Protein AF-A0A949VLM0-F1 (afdb_monomer)

Structure (mmCIF, N/CA/C/O backbone):
data_AF-A0A949VLM0-F1
#
_entry.id   AF-A0A949VLM0-F1
#
loop_
_atom_site.group_PDB
_atom_site.id
_atom_site.type_symbol
_atom_site.label_atom_id
_atom_site.label_alt_id
_atom_site.label_comp_id
_atom_site.label_asym_id
_atom_site.label_entity_id
_atom_site.label_seq_id
_atom_site.pdbx_PDB_ins_code
_atom_site.Cartn_x
_atom_site.Cartn_y
_atom_site.Cartn_z
_atom_site.occupancy
_atom_site.B_iso_or_equiv
_atom_site.auth_seq_id
_atom_site.auth_comp_id
_atom_site.auth_asym_id
_atom_site.auth_atom_id
_atom_site.pdbx_PDB_model_num
ATOM 1 N N . MET A 1 1 ? -14.721 -6.993 -57.156 1.00 51.88 1 MET A N 1
ATOM 2 C CA . MET A 1 1 ? -13.487 -7.800 -57.299 1.00 51.88 1 MET A CA 1
ATOM 3 C C . MET A 1 1 ? -13.065 -8.358 -55.937 1.00 51.88 1 MET A C 1
ATOM 5 O O . MET A 1 1 ? -12.568 -7.595 -55.114 1.00 51.88 1 MET A O 1
ATOM 9 N N . PRO A 1 2 ? -13.275 -9.658 -55.675 1.00 57.28 2 PRO A N 1
ATOM 10 C CA . PRO A 1 2 ? -13.012 -10.286 -54.369 1.00 57.28 2 PRO A CA 1
ATOM 11 C C . PRO A 1 2 ? -11.523 -10.297 -53.960 1.00 57.28 2 PRO A C 1
ATOM 13 O O . PRO A 1 2 ? -11.208 -10.286 -52.772 1.00 57.28 2 PRO A O 1
ATOM 16 N N . GLY A 1 3 ? -10.594 -10.223 -54.922 1.00 59.66 3 GLY A N 1
ATOM 17 C CA . GLY A 1 3 ? -9.150 -10.189 -54.647 1.00 59.66 3 GLY A CA 1
ATOM 18 C C . GLY A 1 3 ? -8.683 -8.950 -53.868 1.00 59.66 3 GLY A C 1
ATOM 19 O O . GLY A 1 3 ? -7.868 -9.073 -52.953 1.00 59.66 3 GLY A O 1
ATOM 20 N N . VAL A 1 4 ? -9.257 -7.775 -54.160 1.00 61.56 4 VAL A N 1
ATOM 21 C CA . VAL A 1 4 ? -8.864 -6.489 -53.549 1.00 61.56 4 VAL A CA 1
ATOM 22 C C . VAL A 1 4 ? -9.285 -6.410 -52.078 1.00 61.56 4 VAL A C 1
ATOM 24 O O . VAL A 1 4 ? -8.512 -5.951 -51.238 1.00 61.56 4 VAL A O 1
ATOM 27 N N . GLN A 1 5 ? -10.473 -6.919 -51.728 1.00 61.38 5 GLN A N 1
ATOM 28 C CA . GLN A 1 5 ? -10.926 -6.958 -50.332 1.00 61.38 5 GLN A CA 1
ATOM 29 C C . GLN A 1 5 ? -10.093 -7.924 -49.480 1.00 61.38 5 GLN A C 1
ATOM 31 O O . GLN A 1 5 ? -9.737 -7.580 -48.352 1.00 61.38 5 GLN A O 1
ATOM 36 N N . SER A 1 6 ? -9.709 -9.085 -50.028 1.00 68.25 6 SER A N 1
ATOM 37 C CA . SER A 1 6 ? -8.845 -10.032 -49.306 1.00 68.25 6 SER A CA 1
ATOM 38 C C . SER A 1 6 ? -7.455 -9.444 -49.033 1.00 68.25 6 SER A C 1
ATOM 40 O O . SER A 1 6 ? -6.906 -9.618 -47.945 1.00 68.25 6 SER A O 1
ATOM 42 N N . PHE A 1 7 ? -6.906 -8.686 -49.988 1.00 73.56 7 PHE A N 1
ATOM 43 C CA . PHE A 1 7 ? -5.616 -8.018 -49.846 1.00 73.56 7 PHE A CA 1
ATOM 44 C C . PHE A 1 7 ? -5.664 -6.914 -48.779 1.00 73.56 7 PHE A C 1
ATOM 46 O O . PHE A 1 7 ? -4.791 -6.842 -47.912 1.00 73.56 7 PHE A O 1
ATOM 53 N N . LEU A 1 8 ? -6.729 -6.105 -48.780 1.00 70.06 8 LEU A N 1
ATOM 54 C CA . LEU A 1 8 ? -6.950 -5.067 -47.771 1.00 70.06 8 LEU A CA 1
ATOM 55 C C . LEU A 1 8 ? -7.121 -5.651 -46.361 1.00 70.06 8 LEU A C 1
ATOM 57 O O . LEU A 1 8 ? -6.559 -5.102 -45.413 1.00 70.06 8 LEU A O 1
ATOM 61 N 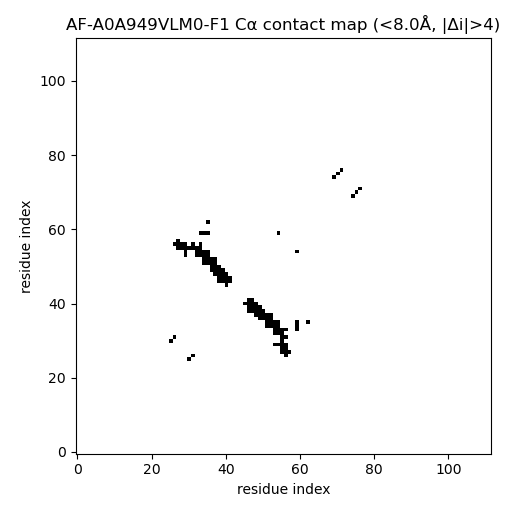N . MET A 1 9 ? -7.838 -6.770 -46.205 1.00 77.75 9 MET A N 1
ATOM 62 C CA . MET A 1 9 ? -7.950 -7.458 -44.911 1.00 77.75 9 MET A CA 1
ATOM 63 C C . MET A 1 9 ? -6.605 -8.008 -44.427 1.00 77.75 9 MET A C 1
ATOM 65 O O . MET A 1 9 ? -6.240 -7.769 -43.278 1.00 77.75 9 MET A O 1
ATOM 69 N N . LYS A 1 10 ? -5.832 -8.674 -45.295 1.00 83.06 10 LYS A N 1
ATOM 70 C CA . LYS A 1 10 ? -4.500 -9.198 -44.941 1.00 83.06 10 LYS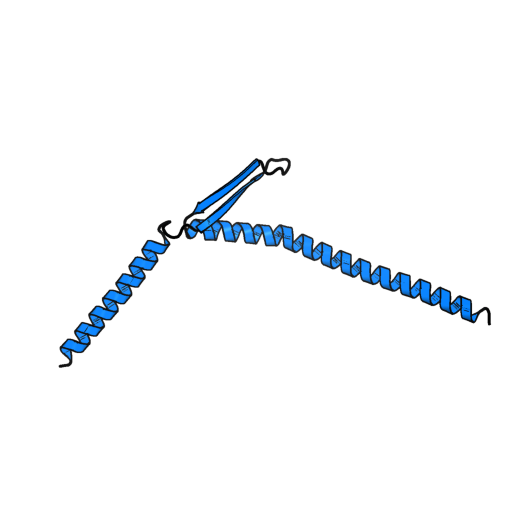 A CA 1
ATOM 71 C C . LYS A 1 10 ? -3.556 -8.086 -44.483 1.00 83.06 10 LYS A C 1
ATOM 73 O O . LYS A 1 10 ? -2.866 -8.248 -43.481 1.00 83.06 10 LYS A O 1
ATOM 78 N N . ARG A 1 11 ? -3.579 -6.929 -45.154 1.00 81.00 11 ARG A N 1
ATOM 79 C CA . ARG A 1 11 ? -2.793 -5.751 -44.759 1.00 81.00 11 ARG A CA 1
ATOM 80 C C . ARG A 1 11 ? -3.231 -5.188 -43.404 1.00 81.00 11 ARG A C 1
ATOM 82 O O . ARG A 1 11 ? -2.375 -4.858 -42.592 1.00 81.00 11 ARG A O 1
ATOM 89 N N . LYS A 1 12 ? -4.540 -5.101 -43.137 1.00 80.25 12 LYS A N 1
ATOM 90 C CA . LYS A 1 12 ? -5.065 -4.652 -41.833 1.00 80.25 12 LYS A CA 1
ATOM 91 C C . LYS A 1 12 ? -4.651 -5.587 -40.698 1.00 80.25 12 LYS A C 1
ATOM 93 O O . LYS A 1 12 ? -4.224 -5.108 -39.655 1.00 80.25 12 LYS A O 1
ATOM 98 N N . ILE A 1 13 ? -4.728 -6.898 -40.922 1.00 88.69 13 ILE A N 1
ATOM 99 C CA . ILE A 1 13 ? -4.294 -7.906 -39.948 1.00 88.69 13 ILE A CA 1
ATOM 100 C C . ILE A 1 13 ? -2.783 -7.808 -39.720 1.00 88.69 13 ILE A C 1
ATOM 102 O O . ILE A 1 13 ? -2.349 -7.800 -38.575 1.00 88.69 13 ILE A O 1
ATOM 106 N N . ALA A 1 14 ? -1.985 -7.658 -40.780 1.00 83.62 14 ALA A N 1
ATOM 107 C CA . ALA A 1 14 ? -0.541 -7.483 -40.653 1.00 83.62 14 ALA A CA 1
ATOM 108 C C . ALA A 1 14 ? -0.185 -6.228 -39.843 1.00 83.62 14 ALA A C 1
ATOM 110 O O . ALA A 1 14 ? 0.634 -6.312 -38.936 1.00 83.62 14 ALA A O 1
ATOM 111 N N . ILE A 1 15 ? -0.840 -5.090 -40.108 1.00 87.06 15 ILE A N 1
ATOM 112 C CA . ILE A 1 15 ? -0.651 -3.853 -39.334 1.00 87.06 15 ILE A CA 1
ATOM 113 C C . ILE A 1 15 ? -1.034 -4.071 -37.869 1.00 87.06 15 ILE A C 1
ATOM 115 O O . ILE A 1 15 ? -0.268 -3.688 -36.992 1.00 87.06 15 ILE A O 1
ATOM 119 N N . LEU A 1 16 ? -2.171 -4.720 -37.602 1.00 85.75 16 LEU A N 1
ATOM 120 C CA . LEU A 1 16 ? -2.625 -5.014 -36.244 1.00 85.75 16 LEU A CA 1
ATOM 121 C C . LEU A 1 16 ? -1.597 -5.863 -35.483 1.00 85.75 16 LEU A C 1
ATOM 123 O O . LEU A 1 16 ? -1.177 -5.488 -34.389 1.00 85.75 16 LEU A O 1
ATOM 127 N N . VAL A 1 17 ? -1.139 -6.962 -36.085 1.00 89.19 17 VAL A N 1
ATOM 128 C CA . VAL A 1 17 ? -0.125 -7.849 -35.497 1.00 89.19 17 VAL A CA 1
ATOM 129 C C . VAL A 1 17 ? 1.183 -7.098 -35.251 1.00 89.19 17 VAL A C 1
ATOM 131 O O . VAL A 1 17 ? 1.770 -7.231 -34.179 1.00 89.19 17 VAL A O 1
ATOM 134 N N . LEU A 1 18 ? 1.613 -6.259 -36.195 1.00 86.06 18 LEU A N 1
ATOM 135 C CA . LEU A 1 18 ? 2.843 -5.480 -36.064 1.00 86.06 18 LEU A CA 1
ATOM 136 C C . LEU A 1 18 ? 2.722 -4.419 -34.961 1.00 86.06 18 LEU A C 1
ATOM 138 O O . LEU A 1 18 ? 3.635 -4.277 -34.156 1.00 86.06 18 LEU A O 1
ATOM 142 N N . SER A 1 19 ? 1.576 -3.740 -34.852 1.00 76.19 19 SER A N 1
ATOM 143 C CA . SER A 1 19 ? 1.310 -2.792 -33.762 1.00 76.19 19 SER A CA 1
ATOM 144 C C . SER A 1 19 ? 1.267 -3.467 -32.388 1.00 76.19 19 SER A C 1
ATOM 146 O O . SER A 1 19 ? 1.860 -2.948 -31.447 1.00 76.19 19 SER A O 1
ATOM 148 N N . LEU A 1 20 ? 0.659 -4.653 -32.273 1.00 81.00 20 LEU A N 1
ATOM 149 C CA . LEU A 1 20 ? 0.674 -5.450 -31.041 1.00 81.00 20 LEU A CA 1
ATOM 150 C C . LEU A 1 20 ? 2.094 -5.888 -30.669 1.00 81.00 20 LEU A C 1
ATOM 152 O O . LEU A 1 20 ? 2.494 -5.752 -29.515 1.00 81.00 20 LEU A O 1
ATOM 156 N N . GLY A 1 21 ? 2.873 -6.360 -31.646 1.00 82.06 21 GLY A N 1
ATOM 157 C CA . GLY A 1 21 ? 4.271 -6.733 -31.441 1.00 82.06 21 GLY A CA 1
ATOM 158 C C . GLY A 1 21 ? 5.125 -5.556 -30.969 1.00 82.06 21 GLY A C 1
ATOM 159 O O . GLY A 1 21 ? 5.863 -5.687 -29.997 1.00 82.06 21 GLY A O 1
ATOM 160 N N . VAL A 1 22 ? 4.974 -4.386 -31.597 1.00 77.94 22 VAL A N 1
ATOM 161 C CA . VAL A 1 22 ? 5.686 -3.163 -31.201 1.00 77.94 22 VAL A CA 1
ATOM 162 C C . VAL A 1 22 ? 5.303 -2.738 -29.783 1.00 77.94 22 VAL A C 1
ATOM 164 O O . VAL A 1 22 ? 6.196 -2.479 -28.988 1.00 77.94 22 VAL A O 1
ATOM 167 N N . VAL A 1 23 ? 4.017 -2.734 -29.418 1.00 71.00 23 VAL A N 1
ATOM 168 C CA . VAL A 1 23 ? 3.577 -2.394 -28.049 1.00 71.00 23 VAL A CA 1
ATOM 169 C C . VAL A 1 23 ? 4.154 -3.360 -27.012 1.00 71.00 23 V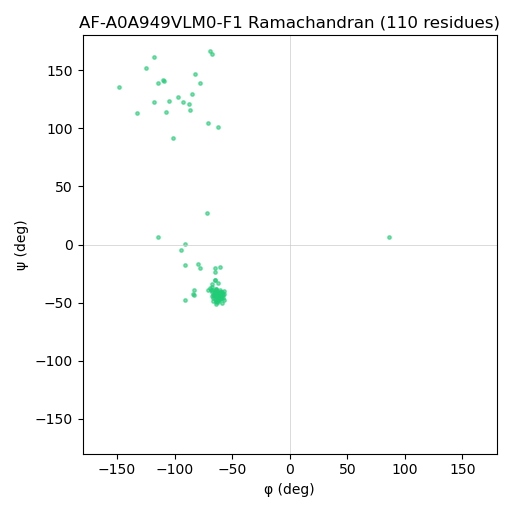AL A C 1
ATOM 171 O O . VAL A 1 23 ? 4.616 -2.922 -25.960 1.00 71.00 23 VAL A O 1
ATOM 174 N N . LEU A 1 24 ? 4.192 -4.661 -27.309 1.00 71.94 24 LEU A N 1
ATOM 175 C CA . LEU A 1 24 ? 4.795 -5.657 -26.420 1.00 71.94 24 LEU A CA 1
ATOM 176 C C . LEU A 1 24 ? 6.302 -5.434 -26.244 1.00 71.94 24 LEU A C 1
ATOM 178 O O . LEU A 1 24 ? 6.790 -5.499 -25.118 1.00 71.94 24 LEU A O 1
ATOM 182 N N . VAL A 1 25 ? 7.033 -5.118 -27.314 1.00 72.19 25 VAL A N 1
ATOM 183 C CA . VAL A 1 25 ? 8.467 -4.790 -27.230 1.00 72.19 25 VAL A CA 1
ATOM 184 C C . VAL A 1 25 ? 8.686 -3.479 -26.466 1.00 72.19 25 VAL A C 1
ATOM 186 O O . VAL A 1 25 ? 9.506 -3.435 -25.552 1.00 72.19 25 VAL A O 1
ATOM 189 N N . LEU A 1 26 ? 7.912 -2.434 -26.771 1.00 61.97 26 LEU A N 1
ATOM 190 C CA . LEU A 1 26 ? 7.984 -1.137 -26.092 1.00 61.97 26 LEU A CA 1
ATOM 191 C C . LEU A 1 26 ? 7.637 -1.237 -24.598 1.00 61.97 26 LEU A C 1
ATOM 193 O O . LEU A 1 26 ? 8.245 -0.533 -23.803 1.00 61.97 26 LEU A O 1
ATOM 197 N N . SER A 1 27 ? 6.731 -2.138 -24.197 1.00 59.03 27 SER A N 1
ATOM 198 C CA . SER A 1 27 ? 6.385 -2.384 -22.783 1.00 59.03 27 SER A CA 1
ATOM 199 C C . SER A 1 27 ? 7.540 -2.947 -21.948 1.00 59.03 27 SER A C 1
ATOM 201 O O . SER A 1 27 ? 7.513 -2.872 -20.721 1.00 59.03 27 SER A O 1
ATOM 203 N N . ARG A 1 28 ? 8.547 -3.530 -22.610 1.00 58.97 28 ARG A N 1
ATOM 204 C CA . ARG A 1 28 ? 9.777 -4.021 -21.976 1.00 58.97 28 ARG A CA 1
ATOM 205 C C . ARG A 1 28 ? 10.867 -2.961 -21.939 1.00 58.97 28 ARG A C 1
ATOM 207 O O . ARG A 1 28 ? 11.819 -3.115 -21.183 1.00 58.97 28 ARG A O 1
ATOM 214 N N . LEU A 1 29 ? 10.750 -1.918 -22.757 1.00 56.69 29 LEU A N 1
ATOM 215 C CA . LEU A 1 29 ? 11.675 -0.802 -22.726 1.00 56.69 29 LEU A CA 1
ATOM 216 C C . LEU A 1 29 ? 11.269 0.161 -21.598 1.00 56.69 29 LEU A C 1
ATOM 218 O O . LEU A 1 29 ? 10.077 0.355 -21.355 1.00 56.69 29 LEU A O 1
ATOM 222 N N . PRO A 1 30 ? 12.230 0.826 -20.940 1.00 52.97 30 PRO A N 1
ATOM 223 C CA . PRO A 1 30 ? 11.982 1.797 -19.867 1.00 52.97 30 PRO A CA 1
ATOM 224 C C . PRO A 1 30 ? 11.380 3.127 -20.381 1.00 52.97 30 PRO A C 1
ATOM 226 O O . PRO A 1 30 ? 11.596 4.187 -19.806 1.00 52.97 30 PRO A O 1
ATOM 229 N N . VAL A 1 31 ? 10.650 3.101 -21.504 1.00 50.69 31 VAL A N 1
ATOM 230 C CA . VAL A 1 31 ? 10.133 4.290 -22.209 1.00 50.69 31 VAL A CA 1
ATOM 231 C C . VAL A 1 31 ? 8.868 4.844 -21.541 1.00 50.69 31 VAL A C 1
ATOM 233 O O . VAL A 1 31 ? 8.524 6.004 -21.747 1.00 50.69 31 VAL A O 1
ATOM 236 N N . PHE A 1 32 ? 8.213 4.059 -20.684 1.00 48.78 32 PHE A N 1
ATOM 237 C CA . PHE A 1 32 ? 7.254 4.571 -19.708 1.00 48.78 32 PHE A CA 1
ATOM 238 C C . PHE A 1 32 ? 7.956 4.636 -18.355 1.00 48.78 32 PHE A C 1
ATOM 240 O O . PHE A 1 32 ? 7.971 3.617 -17.664 1.00 48.78 32 PHE A O 1
ATOM 247 N N . PRO A 1 33 ? 8.580 5.771 -17.990 1.00 51.59 33 PRO A N 1
ATOM 248 C CA . PRO A 1 33 ? 9.238 5.897 -16.703 1.00 51.59 33 PRO A CA 1
ATOM 249 C C . PRO A 1 33 ? 8.189 5.742 -15.601 1.00 51.59 33 PRO A C 1
ATOM 251 O O . PRO A 1 33 ? 7.401 6.651 -15.333 1.00 51.59 33 PRO A O 1
ATOM 254 N N . LEU A 1 34 ? 8.142 4.558 -15.001 1.00 61.62 34 LEU A N 1
ATOM 255 C CA . LEU A 1 34 ? 7.363 4.311 -13.803 1.00 61.62 34 LEU A CA 1
ATOM 256 C C . LEU A 1 34 ? 8.230 4.724 -12.626 1.00 61.62 34 LEU A C 1
ATOM 258 O O . LEU A 1 34 ? 9.401 4.361 -12.556 1.00 61.62 34 LEU A O 1
ATOM 262 N N . VAL A 1 35 ? 7.667 5.537 -11.741 1.00 67.19 35 VAL A N 1
ATOM 263 C CA . VAL A 1 35 ? 8.407 6.084 -10.607 1.00 67.19 35 VAL A CA 1
ATOM 264 C C . VAL A 1 35 ? 8.210 5.158 -9.416 1.00 67.19 35 VAL A C 1
ATOM 266 O O . VAL A 1 35 ? 7.072 4.908 -9.010 1.00 67.19 35 VAL A O 1
ATOM 269 N N . VAL A 1 36 ? 9.308 4.658 -8.860 1.00 72.81 36 VAL A N 1
ATOM 270 C CA . VAL A 1 36 ? 9.313 3.904 -7.604 1.00 72.81 36 VAL A CA 1
ATOM 271 C C . VAL A 1 36 ? 10.072 4.697 -6.555 1.00 72.81 36 VAL A C 1
ATOM 273 O O . VAL A 1 36 ? 11.093 5.320 -6.834 1.00 72.81 36 VAL A O 1
ATOM 276 N N . GLU A 1 37 ? 9.534 4.691 -5.343 1.00 75.69 37 GLU A N 1
ATOM 277 C CA . GLU A 1 37 ? 10.193 5.251 -4.174 1.00 75.69 37 GLU A CA 1
ATOM 278 C C . GLU A 1 37 ? 11.080 4.183 -3.531 1.00 75.69 37 GLU A C 1
ATOM 280 O O . GLU A 1 37 ? 10.584 3.133 -3.109 1.00 75.69 37 GLU A O 1
ATOM 285 N N . VAL A 1 38 ? 12.378 4.456 -3.433 1.00 73.88 38 VAL A N 1
ATOM 286 C CA . VAL A 1 38 ? 13.341 3.612 -2.723 1.00 73.88 38 VAL A CA 1
ATOM 287 C C . VAL A 1 38 ? 13.677 4.296 -1.403 1.00 73.88 38 VAL A C 1
ATOM 289 O O . VAL A 1 38 ? 14.075 5.461 -1.378 1.00 73.88 38 VAL A O 1
ATOM 292 N N . ARG A 1 39 ? 13.469 3.582 -0.291 1.00 74.38 39 ARG A N 1
ATOM 293 C CA . ARG A 1 39 ? 13.829 4.041 1.056 1.00 74.38 39 ARG A CA 1
ATOM 294 C C . ARG A 1 39 ? 14.855 3.103 1.665 1.00 74.38 39 ARG A C 1
ATOM 296 O O . ARG A 1 39 ? 14.576 1.916 1.831 1.00 74.38 39 ARG A O 1
ATOM 303 N N . GLU A 1 40 ? 15.997 3.650 2.048 1.00 72.06 40 GLU A N 1
ATOM 304 C CA . GLU A 1 40 ? 16.980 2.957 2.872 1.00 72.06 40 GLU A CA 1
ATOM 305 C C . GLU A 1 40 ? 16.787 3.353 4.336 1.00 72.06 40 GLU A C 1
ATOM 307 O O . GLU A 1 40 ? 16.762 4.538 4.683 1.00 72.06 40 GLU A O 1
ATOM 312 N N . PHE A 1 41 ? 16.651 2.348 5.198 1.00 72.19 41 PHE A N 1
ATOM 313 C CA . PHE A 1 41 ? 16.506 2.526 6.639 1.00 72.19 41 PHE A CA 1
ATOM 314 C C . PHE A 1 41 ? 17.776 2.066 7.358 1.00 72.19 41 PHE A C 1
ATOM 316 O O . PHE A 1 41 ? 18.359 1.040 7.001 1.00 72.19 41 PHE A O 1
ATOM 323 N N . SER A 1 42 ? 18.193 2.800 8.391 1.00 74.56 42 SER A N 1
ATOM 324 C CA . SER A 1 42 ? 19.241 2.356 9.311 1.00 74.56 42 SER A CA 1
ATOM 325 C C . SER A 1 42 ? 18.754 1.164 10.142 1.00 74.56 42 SER A C 1
ATOM 327 O O . SER A 1 42 ? 17.551 0.914 10.258 1.00 74.56 42 SER A O 1
ATOM 329 N N . GLN A 1 43 ? 19.680 0.442 10.782 1.00 69.50 43 GLN A N 1
ATOM 330 C CA . GLN A 1 43 ? 19.325 -0.622 11.735 1.00 69.50 43 GLN A CA 1
ATOM 331 C C . GLN A 1 43 ? 18.501 -0.102 12.929 1.00 69.50 43 GLN A C 1
ATOM 333 O O . GLN A 1 43 ? 17.806 -0.877 13.580 1.00 69.50 43 GLN A O 1
ATOM 338 N N . GLU A 1 44 ? 18.543 1.206 13.183 1.00 75.88 44 GLU A N 1
ATOM 339 C CA . GLU A 1 44 ? 17.796 1.900 14.235 1.00 75.88 44 GLU A CA 1
ATOM 340 C C . GLU A 1 44 ? 16.430 2.418 13.737 1.00 75.88 44 GLU A C 1
ATOM 342 O O . GLU A 1 44 ? 15.654 2.977 14.509 1.00 75.88 44 GLU A O 1
ATOM 347 N N . GLY A 1 45 ? 16.092 2.185 12.461 1.00 65.56 45 GLY A N 1
ATOM 348 C CA . GLY A 1 45 ? 14.806 2.547 11.857 1.00 65.56 45 GLY A CA 1
ATOM 349 C C . GLY A 1 45 ? 14.733 3.977 11.318 1.00 65.56 45 GLY A C 1
ATOM 350 O O . GLY A 1 45 ? 13.667 4.412 10.880 1.00 65.56 45 GLY A O 1
ATOM 351 N N . GLU A 1 46 ? 15.846 4.710 11.319 1.00 66.50 46 GLU A N 1
ATOM 352 C CA . GLU A 1 46 ? 15.907 6.056 10.753 1.00 66.50 46 GLU A 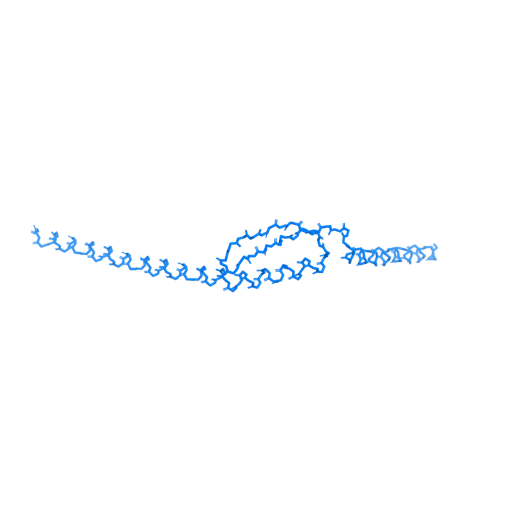CA 1
ATOM 353 C C . GLU A 1 46 ? 15.987 6.004 9.222 1.00 66.50 46 GLU A C 1
ATOM 355 O O . GLU A 1 46 ? 16.690 5.174 8.647 1.00 66.50 46 GLU A O 1
ATOM 360 N N . SER A 1 47 ? 15.259 6.897 8.547 1.00 67.75 47 SER A N 1
ATOM 361 C CA . SER A 1 47 ? 15.314 7.058 7.089 1.00 67.75 47 SER A CA 1
ATOM 362 C C . SER A 1 47 ? 16.647 7.694 6.696 1.00 67.75 47 SER A C 1
ATOM 364 O O . SER A 1 47 ? 16.817 8.903 6.856 1.00 67.75 47 SER A O 1
ATOM 366 N N . LEU A 1 48 ? 17.571 6.899 6.158 1.00 69.62 48 LEU A N 1
ATOM 367 C CA . LEU A 1 48 ? 18.893 7.365 5.732 1.00 69.62 48 LEU A CA 1
ATOM 368 C C . LEU A 1 48 ? 18.854 7.986 4.335 1.00 69.62 48 LEU A C 1
ATOM 370 O O . LEU A 1 48 ? 19.509 8.998 4.084 1.00 69.62 48 LEU A O 1
ATOM 374 N N . HIS A 1 49 ? 18.078 7.391 3.429 1.00 71.75 49 HIS A N 1
ATOM 375 C CA . HIS A 1 49 ? 18.011 7.823 2.040 1.00 71.75 49 HIS A CA 1
ATOM 376 C C . HIS A 1 49 ? 16.622 7.575 1.452 1.00 71.75 49 HIS A C 1
ATOM 378 O O . HIS A 1 49 ? 16.041 6.509 1.652 1.00 71.75 49 HIS A O 1
ATOM 384 N N . GLN A 1 50 ? 16.092 8.564 0.731 1.00 77.44 50 GLN A N 1
ATOM 385 C CA . GLN A 1 50 ? 14.823 8.472 0.013 1.00 77.44 50 GLN A CA 1
ATOM 386 C C . GLN A 1 50 ? 15.029 9.010 -1.402 1.00 77.44 50 GLN A C 1
ATOM 388 O O . GLN A 1 50 ? 15.265 10.208 -1.586 1.00 77.44 50 GLN A O 1
ATOM 393 N N . THR A 1 51 ? 14.933 8.132 -2.396 1.00 78.62 51 THR A N 1
ATOM 394 C CA . THR A 1 51 ? 15.084 8.476 -3.814 1.00 78.62 51 THR A CA 1
ATOM 395 C C . THR A 1 51 ? 13.876 8.043 -4.623 1.00 78.62 51 THR A C 1
ATOM 397 O O . THR A 1 51 ? 13.168 7.094 -4.289 1.00 78.62 51 THR A O 1
ATOM 400 N N . TRP A 1 52 ? 13.632 8.782 -5.704 1.00 79.81 52 TRP A N 1
ATOM 401 C CA . TRP A 1 52 ? 12.632 8.448 -6.707 1.00 79.81 52 TRP A CA 1
ATOM 402 C C . TRP A 1 52 ? 13.365 7.981 -7.954 1.00 79.81 52 TRP A C 1
ATOM 404 O O . TRP A 1 52 ? 14.085 8.762 -8.579 1.00 79.81 52 TRP A O 1
ATOM 414 N N . GLU A 1 53 ? 13.196 6.712 -8.299 1.00 77.38 53 GLU A N 1
ATOM 415 C CA . GLU A 1 53 ? 13.887 6.088 -9.421 1.00 77.38 53 GLU A CA 1
ATOM 416 C C . GLU A 1 53 ? 12.907 5.782 -10.550 1.00 77.38 53 GLU A C 1
ATOM 418 O O . GLU A 1 53 ? 11.760 5.385 -10.323 1.00 77.38 53 GLU A O 1
ATOM 423 N N . PHE A 1 54 ? 13.365 5.987 -11.784 1.00 78.00 54 PHE A N 1
ATOM 424 C CA . PHE A 1 54 ? 12.633 5.581 -12.975 1.00 78.00 54 PHE A CA 1
ATOM 425 C C . PHE A 1 54 ? 12.984 4.139 -13.300 1.00 78.00 54 PHE A C 1
ATOM 427 O O . PHE A 1 54 ? 14.128 3.839 -13.638 1.00 78.00 54 PHE A O 1
ATOM 434 N N . VAL A 1 55 ? 11.992 3.262 -13.220 1.00 69.88 55 VAL A N 1
ATOM 435 C CA . VAL A 1 55 ? 12.178 1.824 -13.402 1.00 69.88 55 VAL A CA 1
ATOM 436 C C . VAL A 1 55 ? 11.381 1.309 -14.592 1.00 69.88 55 VAL A C 1
ATOM 438 O O . VAL A 1 55 ? 10.430 1.938 -15.074 1.00 69.88 55 VAL A O 1
ATOM 441 N N . SER A 1 56 ? 11.774 0.136 -15.077 1.00 74.75 56 SER A N 1
ATOM 442 C CA . SER A 1 56 ? 11.022 -0.585 -16.097 1.00 74.75 56 SER A CA 1
ATOM 443 C C . SER A 1 56 ? 9.694 -1.128 -15.549 1.00 74.75 56 SER A C 1
ATOM 445 O O . SER A 1 56 ? 9.466 -1.230 -14.343 1.00 74.75 56 SER A O 1
ATOM 447 N N . LEU A 1 57 ? 8.807 -1.549 -16.457 1.00 68.56 57 LEU A N 1
ATOM 448 C CA . LEU A 1 57 ? 7.519 -2.146 -16.095 1.00 68.56 57 LEU A CA 1
ATOM 449 C C . LEU A 1 57 ? 7.671 -3.387 -15.200 1.00 68.56 57 LEU A C 1
ATOM 451 O O . LEU A 1 57 ? 6.891 -3.570 -14.270 1.00 68.56 57 LEU A O 1
ATOM 455 N N . GLY A 1 58 ? 8.665 -4.238 -15.475 1.00 73.62 58 GLY A N 1
ATOM 456 C CA . GLY A 1 58 ? 8.915 -5.450 -14.690 1.00 73.62 58 GLY A CA 1
ATOM 457 C C . GLY A 1 58 ? 9.305 -5.130 -13.248 1.00 73.62 58 GLY A C 1
ATOM 458 O O . GLY A 1 58 ? 8.657 -5.606 -12.318 1.00 73.62 58 GLY A O 1
ATOM 459 N N . GLU A 1 59 ? 10.295 -4.255 -13.080 1.00 69.94 59 GLU A N 1
ATOM 460 C CA . GLU A 1 59 ? 10.797 -3.803 -11.774 1.00 69.94 59 GLU A CA 1
ATOM 461 C C . GLU A 1 59 ? 9.707 -3.099 -10.955 1.00 69.94 59 GLU A C 1
ATOM 463 O O . GLU A 1 59 ? 9.571 -3.345 -9.757 1.00 69.94 59 GLU A O 1
ATOM 468 N N . PHE A 1 60 ? 8.853 -2.298 -11.602 1.00 75.38 60 PHE A N 1
ATOM 469 C CA . PHE A 1 60 ? 7.705 -1.680 -10.939 1.00 75.38 60 PHE A CA 1
ATOM 470 C C . PHE A 1 60 ? 6.741 -2.719 -10.348 1.00 75.38 60 PHE A C 1
ATOM 472 O O . PHE A 1 60 ? 6.306 -2.585 -9.203 1.00 75.38 60 PHE A O 1
ATOM 479 N N . TYR A 1 61 ? 6.398 -3.771 -11.101 1.00 73.75 61 TYR A N 1
ATOM 480 C CA . TYR A 1 61 ? 5.494 -4.815 -10.606 1.00 73.75 61 TYR A CA 1
ATOM 481 C C . TYR A 1 61 ? 6.110 -5.637 -9.472 1.00 73.75 61 TYR A C 1
ATOM 483 O O . TYR A 1 61 ? 5.386 -6.054 -8.561 1.00 73.75 61 TYR A O 1
ATOM 491 N N . GLU A 1 62 ? 7.421 -5.863 -9.503 1.00 78.12 62 GLU A N 1
ATOM 492 C CA . GLU A 1 62 ? 8.141 -6.529 -8.417 1.00 78.12 62 GLU A CA 1
ATOM 493 C C . GLU A 1 62 ? 8.139 -5.676 -7.145 1.00 78.12 62 GLU A C 1
ATOM 495 O O . GLU A 1 62 ? 7.719 -6.163 -6.088 1.00 78.12 62 GLU A O 1
ATOM 500 N N . ALA A 1 63 ? 8.474 -4.387 -7.259 1.00 72.69 63 ALA A N 1
ATOM 501 C CA . ALA A 1 63 ? 8.422 -3.434 -6.152 1.00 72.69 63 ALA A CA 1
ATOM 502 C C . ALA A 1 63 ? 7.003 -3.309 -5.570 1.00 72.69 63 ALA A C 1
ATOM 504 O O . ALA A 1 63 ? 6.809 -3.392 -4.356 1.00 72.69 63 ALA A O 1
ATOM 505 N N . ALA A 1 64 ? 5.981 -3.204 -6.425 1.00 72.19 64 ALA A N 1
ATOM 506 C CA . ALA A 1 64 ? 4.585 -3.133 -6.001 1.00 72.19 64 ALA A CA 1
ATOM 507 C C . ALA A 1 64 ? 4.120 -4.418 -5.293 1.00 72.19 64 ALA A C 1
ATOM 509 O O . ALA A 1 64 ? 3.384 -4.360 -4.303 1.00 72.19 64 ALA A O 1
ATOM 510 N N . ARG A 1 65 ? 4.555 -5.595 -5.767 1.00 76.44 65 ARG A N 1
ATOM 511 C CA . ARG A 1 65 ? 4.254 -6.880 -5.117 1.00 76.44 65 ARG A CA 1
ATOM 512 C C . ARG A 1 65 ? 4.922 -6.972 -3.745 1.00 76.44 65 ARG A C 1
ATOM 514 O O . ARG A 1 65 ? 4.271 -7.418 -2.798 1.00 76.44 65 ARG A O 1
ATOM 521 N N . PHE A 1 66 ? 6.173 -6.532 -3.630 1.00 74.81 66 PHE A N 1
ATOM 522 C CA . PHE A 1 66 ? 6.895 -6.493 -2.361 1.00 74.81 66 PHE A CA 1
ATOM 523 C C . PHE A 1 66 ? 6.231 -5.534 -1.362 1.00 74.81 66 PHE A C 1
ATOM 525 O O . PHE A 1 66 ? 5.901 -5.941 -0.247 1.00 74.81 66 PHE A O 1
ATOM 532 N N . ALA A 1 67 ? 5.914 -4.307 -1.789 1.00 70.06 67 ALA A N 1
ATOM 533 C CA . ALA A 1 67 ? 5.217 -3.314 -0.971 1.00 70.06 67 ALA A CA 1
ATOM 534 C C . ALA A 1 67 ? 3.844 -3.812 -0.491 1.00 70.06 67 ALA A C 1
ATOM 536 O O . ALA A 1 67 ? 3.493 -3.653 0.679 1.00 70.06 67 ALA A O 1
ATOM 537 N N . ARG A 1 68 ? 3.079 -4.482 -1.363 1.00 68.50 68 ARG A N 1
ATOM 538 C CA . ARG A 1 68 ? 1.795 -5.097 -0.995 1.00 68.50 68 ARG A CA 1
ATOM 539 C C . ARG A 1 68 ? 1.956 -6.168 0.083 1.00 68.50 68 ARG A C 1
ATOM 541 O O . ARG A 1 68 ? 1.154 -6.200 1.014 1.00 68.50 68 ARG A O 1
ATOM 548 N N . ASN A 1 69 ? 2.950 -7.045 -0.041 1.00 72.19 69 ASN A N 1
ATOM 549 C CA . ASN A 1 69 ? 3.191 -8.091 0.955 1.00 72.19 69 ASN A CA 1
ATOM 550 C C . ASN A 1 69 ? 3.601 -7.483 2.304 1.00 72.19 69 ASN A C 1
ATOM 552 O O . ASN A 1 69 ? 3.027 -7.849 3.327 1.00 72.19 69 ASN A O 1
ATOM 556 N N . GLY A 1 70 ? 4.490 -6.483 2.295 1.00 66.25 70 GLY A N 1
ATOM 557 C CA . GLY A 1 70 ? 4.862 -5.743 3.503 1.00 66.25 70 GLY A CA 1
ATOM 558 C C . GLY A 1 70 ? 3.672 -5.033 4.160 1.00 66.25 70 GLY A C 1
ATOM 559 O O . GLY A 1 70 ? 3.516 -5.082 5.381 1.00 66.25 70 GLY A O 1
ATOM 560 N N . TRP A 1 71 ? 2.777 -4.435 3.367 1.00 64.38 71 TRP A N 1
ATOM 561 C CA . TRP A 1 71 ? 1.548 -3.803 3.863 1.00 64.38 71 TRP A CA 1
ATOM 562 C C . TRP A 1 71 ? 0.576 -4.815 4.489 1.00 64.38 71 TRP A C 1
ATOM 564 O O . TRP A 1 71 ? 0.041 -4.576 5.574 1.00 64.38 71 TRP A O 1
ATOM 574 N N . LEU A 1 72 ? 0.381 -5.971 3.848 1.00 64.25 72 LEU A N 1
ATOM 575 C CA . LEU A 1 72 ? -0.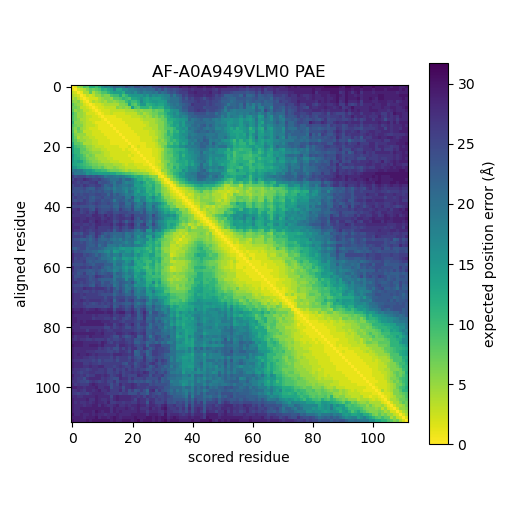468 -7.044 4.374 1.00 64.25 72 LEU A CA 1
ATOM 576 C C . LEU A 1 72 ? 0.079 -7.655 5.669 1.00 64.25 72 LEU A C 1
ATOM 578 O O . LEU A 1 72 ? -0.703 -8.105 6.498 1.00 64.25 72 LEU A O 1
ATOM 582 N N . GLU A 1 73 ? 1.390 -7.677 5.870 1.00 65.25 73 GLU A N 1
ATO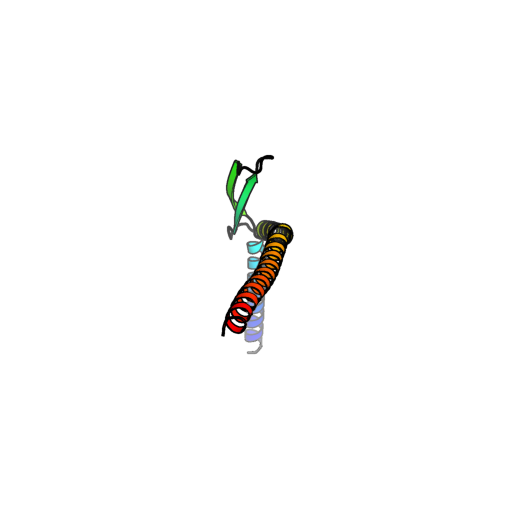M 583 C CA . GLU A 1 73 ? 1.976 -8.258 7.079 1.00 65.25 73 GLU A CA 1
ATOM 584 C C . GLU A 1 73 ? 1.982 -7.272 8.255 1.00 65.25 73 GLU A C 1
ATOM 586 O O . GLU A 1 73 ? 1.612 -7.614 9.382 1.00 65.25 73 GLU A O 1
ATOM 591 N N . THR A 1 74 ? 2.350 -6.019 7.991 1.00 63.97 74 THR A N 1
ATOM 592 C CA . THR A 1 74 ? 2.549 -5.004 9.036 1.00 63.97 74 THR A CA 1
ATOM 593 C C . THR A 1 74 ? 1.284 -4.201 9.322 1.00 63.97 74 THR A C 1
ATOM 595 O O . THR A 1 74 ? 0.875 -4.032 10.472 1.00 63.97 74 THR A O 1
ATOM 598 N N . THR A 1 75 ? 0.626 -3.712 8.274 1.00 61.72 75 THR A N 1
ATOM 599 C CA . THR A 1 75 ? -0.448 -2.726 8.399 1.00 61.72 75 THR A CA 1
ATOM 600 C C . THR A 1 75 ? -1.775 -3.407 8.702 1.00 61.72 75 THR A C 1
ATOM 602 O O . THR A 1 75 ? -2.484 -2.978 9.610 1.00 61.72 75 THR A O 1
ATOM 605 N N . TRP A 1 76 ? -2.083 -4.525 8.038 1.00 61.06 76 TRP A N 1
ATOM 606 C CA . TRP A 1 76 ? -3.291 -5.311 8.326 1.00 61.06 76 TRP A CA 1
ATOM 607 C C . TRP A 1 76 ? -3.350 -5.788 9.783 1.00 61.06 76 TRP A C 1
ATOM 609 O O . TRP A 1 76 ? -4.384 -5.657 10.440 1.00 61.06 76 TRP A O 1
ATOM 619 N N . ARG A 1 77 ? -2.227 -6.285 10.321 1.00 63.34 77 ARG A N 1
ATOM 620 C CA . ARG A 1 77 ? -2.148 -6.753 11.712 1.00 63.34 77 ARG A CA 1
ATOM 621 C C . ARG A 1 77 ? -2.379 -5.611 12.699 1.00 63.34 77 ARG A C 1
ATOM 623 O O . ARG A 1 77 ? -3.139 -5.775 13.651 1.00 63.34 77 ARG A O 1
ATOM 630 N N . ASN A 1 78 ? -1.793 -4.444 12.439 1.00 63.22 78 ASN A N 1
ATOM 631 C CA . ASN A 1 78 ? -2.001 -3.254 13.262 1.00 63.22 78 ASN A CA 1
ATOM 632 C C . ASN A 1 78 ? -3.456 -2.767 13.207 1.00 63.22 78 ASN A C 1
ATOM 634 O O . ASN A 1 78 ? -4.035 -2.487 14.255 1.00 63.22 78 ASN A O 1
ATOM 638 N N . TYR A 1 79 ? -4.085 -2.741 12.029 1.00 67.19 79 TYR A N 1
ATOM 639 C CA . TYR A 1 79 ? -5.501 -2.375 11.902 1.00 67.19 79 TYR A CA 1
ATOM 640 C C . TYR A 1 79 ? -6.430 -3.350 12.632 1.00 67.19 79 TYR A C 1
ATOM 642 O O . TYR A 1 79 ? -7.358 -2.905 13.306 1.00 67.19 79 TYR A O 1
ATOM 650 N N . LEU A 1 80 ? -6.168 -4.659 12.561 1.00 71.56 80 LEU A N 1
ATOM 651 C CA . LEU A 1 80 ? -6.930 -5.661 13.312 1.00 71.56 80 LEU A CA 1
ATOM 652 C C . LEU A 1 80 ? -6.796 -5.473 14.827 1.00 71.56 80 LEU A C 1
ATOM 654 O O . LEU A 1 80 ? -7.795 -5.556 15.542 1.00 71.56 80 LEU A O 1
ATOM 658 N N . ILE A 1 81 ? -5.587 -5.184 15.315 1.00 70.81 81 ILE A N 1
ATOM 659 C CA . ILE A 1 81 ? -5.347 -4.914 16.738 1.00 70.81 81 ILE A CA 1
ATOM 660 C C . ILE A 1 81 ? -6.098 -3.652 17.170 1.00 70.81 81 ILE A C 1
ATOM 662 O O . ILE A 1 81 ? -6.827 -3.689 18.158 1.00 70.81 81 ILE A O 1
ATOM 666 N N . VAL A 1 82 ? -5.986 -2.555 16.415 1.00 70.06 82 VAL A N 1
ATOM 667 C CA . VAL A 1 82 ? -6.695 -1.298 16.713 1.00 70.06 82 VAL A CA 1
ATOM 668 C C . VAL A 1 82 ? -8.210 -1.504 16.700 1.00 70.06 82 VAL A C 1
ATOM 670 O O . VAL A 1 82 ? -8.905 -1.033 17.600 1.00 70.06 82 VAL A O 1
ATOM 673 N N . PHE A 1 83 ? -8.730 -2.254 15.728 1.00 66.31 83 PHE A N 1
ATOM 674 C CA . PHE A 1 83 ? -10.148 -2.59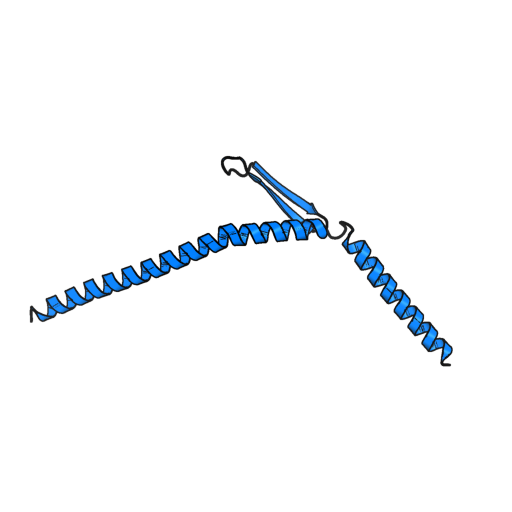4 15.649 1.00 66.31 83 PHE A CA 1
ATOM 675 C C . PHE A 1 83 ? -10.614 -3.393 16.874 1.00 66.31 83 PHE A C 1
ATOM 677 O O . PHE A 1 83 ? -11.628 -3.037 17.482 1.00 66.31 83 PHE A O 1
ATOM 684 N N . ALA A 1 84 ? -9.865 -4.431 17.261 1.00 74.50 84 ALA A N 1
ATOM 685 C CA . ALA A 1 84 ? -10.180 -5.271 18.412 1.00 74.50 84 ALA A CA 1
ATOM 686 C C . ALA A 1 84 ? -10.124 -4.485 19.732 1.00 74.50 84 ALA A C 1
ATOM 688 O O . ALA A 1 84 ? -11.047 -4.580 20.543 1.00 74.50 84 ALA A O 1
ATOM 689 N N . VAL A 1 85 ? -9.088 -3.663 19.923 1.00 77.81 85 VAL A N 1
ATOM 690 C CA . VAL A 1 85 ? -8.923 -2.813 21.112 1.00 77.81 85 VAL A CA 1
ATOM 691 C C . VAL A 1 85 ? -10.047 -1.782 21.207 1.00 77.81 85 VAL A C 1
ATOM 693 O O . VAL A 1 85 ? -10.639 -1.636 22.276 1.00 77.81 85 VAL A O 1
ATOM 696 N N . ASN A 1 86 ? -10.412 -1.125 20.101 1.00 78.12 86 ASN A N 1
ATOM 697 C CA . ASN A 1 86 ? -11.524 -0.172 20.088 1.00 78.12 86 ASN A CA 1
ATOM 698 C C . ASN A 1 86 ? -12.862 -0.836 20.433 1.00 78.12 86 ASN A C 1
ATOM 700 O O . ASN A 1 86 ? -13.625 -0.293 21.232 1.00 78.12 86 ASN A O 1
ATOM 704 N N . HIS A 1 87 ? -13.148 -2.017 19.879 1.00 77.31 87 HIS A N 1
ATOM 705 C CA . HIS A 1 87 ? -14.397 -2.727 20.174 1.00 77.31 87 HIS A CA 1
ATOM 706 C C . HIS A 1 87 ? -14.455 -3.207 21.625 1.00 77.31 87 HIS A C 1
ATOM 708 O O . HIS A 1 87 ? -15.466 -3.001 22.298 1.00 77.31 87 HIS A O 1
ATOM 714 N N . ALA A 1 88 ? -13.366 -3.784 22.141 1.00 81.50 88 ALA A N 1
ATOM 715 C CA . ALA A 1 88 ? -13.279 -4.177 23.544 1.00 81.50 88 ALA A CA 1
ATOM 716 C C . ALA A 1 88 ? -13.438 -2.963 24.476 1.00 81.50 88 ALA A C 1
ATOM 718 O O . ALA A 1 88 ? -14.207 -3.018 25.438 1.00 81.50 88 ALA A O 1
ATOM 719 N N . GLY A 1 89 ? -12.780 -1.845 24.153 1.00 78.56 89 GLY A N 1
ATOM 720 C CA . GLY A 1 89 ? -12.884 -0.590 24.895 1.00 78.56 89 GLY A CA 1
ATOM 721 C C . GLY A 1 89 ? -14.309 -0.038 24.932 1.00 78.56 89 GLY A C 1
ATOM 722 O O . GLY A 1 89 ? -14.805 0.302 26.006 1.00 78.56 89 GLY A O 1
ATOM 723 N N . LEU A 1 90 ? -15.004 -0.015 23.790 1.00 79.88 90 LEU A N 1
ATOM 724 C CA . LEU A 1 90 ? -16.398 0.434 23.699 1.00 79.88 90 LEU A CA 1
ATOM 725 C C . LEU A 1 90 ? -17.352 -0.442 24.518 1.00 79.88 90 LEU A C 1
ATOM 727 O O . LEU A 1 90 ? -18.227 0.086 25.206 1.00 79.88 90 LEU A O 1
ATOM 731 N N . ILE A 1 91 ? -17.171 -1.766 24.493 1.00 84.31 91 ILE A N 1
ATOM 732 C CA . ILE A 1 91 ? -17.979 -2.695 25.297 1.00 84.31 91 ILE A CA 1
ATOM 733 C C . ILE A 1 91 ? -17.762 -2.433 26.790 1.00 84.31 91 ILE A C 1
ATOM 735 O O . ILE A 1 91 ? -18.731 -2.308 27.542 1.00 84.31 91 ILE A O 1
ATOM 739 N N . ILE A 1 92 ? -16.505 -2.307 27.226 1.00 85.31 92 ILE A N 1
ATOM 740 C CA . ILE A 1 92 ? -16.173 -2.019 28.628 1.00 85.31 92 ILE A CA 1
ATOM 741 C C . ILE A 1 92 ? -16.783 -0.679 29.051 1.00 85.31 92 ILE A C 1
ATOM 743 O O . ILE A 1 92 ? -17.446 -0.611 30.088 1.00 85.31 92 ILE A O 1
ATOM 747 N N . PHE A 1 93 ? -16.623 0.363 28.235 1.00 83.38 93 PHE A N 1
ATOM 748 C CA . PHE A 1 93 ? -17.196 1.682 28.493 1.00 83.38 93 PHE A CA 1
ATOM 749 C C . PHE A 1 93 ? -18.719 1.616 28.646 1.00 83.38 93 PHE A C 1
ATOM 751 O O . PHE A 1 93 ? -19.267 2.097 29.640 1.00 83.38 93 PHE A O 1
ATOM 758 N N . PHE A 1 94 ? -19.404 0.937 27.724 1.00 87.06 94 PHE A N 1
ATOM 759 C CA . PHE A 1 94 ? -20.851 0.757 27.783 1.00 87.06 94 PHE A CA 1
ATOM 760 C C . PHE A 1 94 ? -21.296 0.041 29.067 1.00 87.06 94 PHE A C 1
ATOM 762 O O . PHE A 1 94 ? -22.247 0.473 29.725 1.00 87.06 94 PHE A O 1
ATOM 769 N N . LEU A 1 95 ? -20.594 -1.022 29.472 1.00 89.31 95 LEU A N 1
ATOM 770 C CA . LEU A 1 95 ? -20.891 -1.755 30.706 1.00 89.31 95 LEU A CA 1
ATOM 771 C C . LEU A 1 95 ? -20.675 -0.896 31.959 1.00 89.31 95 LEU A C 1
ATOM 773 O O . LEU A 1 95 ? -21.495 -0.941 32.882 1.00 89.31 95 LEU A O 1
ATOM 777 N N . VAL A 1 96 ? -19.613 -0.088 31.988 1.00 87.56 96 VAL A N 1
ATOM 778 C CA . VAL A 1 96 ? -19.334 0.849 33.086 1.00 87.56 96 VAL A CA 1
ATOM 779 C C . VAL A 1 96 ? -20.427 1.914 33.173 1.00 87.56 96 VAL A C 1
ATOM 781 O O . VAL A 1 96 ? -21.008 2.096 34.245 1.00 87.56 96 VAL A O 1
ATOM 784 N N . CYS A 1 97 ? -20.782 2.554 32.057 1.00 84.62 97 CYS A N 1
ATOM 785 C CA . CYS A 1 97 ? -21.868 3.533 32.007 1.00 84.62 97 CYS A CA 1
ATOM 786 C C . CYS A 1 97 ? -23.199 2.924 32.461 1.00 84.62 97 CYS A C 1
ATOM 788 O O . CYS A 1 97 ? -23.878 3.499 33.313 1.00 84.62 97 CYS A O 1
ATOM 790 N N . LYS A 1 98 ? -23.543 1.723 31.976 1.00 84.12 98 LYS A N 1
ATOM 791 C CA . LYS A 1 98 ? -24.746 0.993 32.404 1.00 84.12 98 LYS A CA 1
ATOM 792 C C . LYS A 1 98 ? -24.755 0.756 33.916 1.00 84.12 98 LYS A C 1
ATOM 794 O O . LYS A 1 98 ? -25.787 0.947 34.560 1.00 84.12 98 LYS A O 1
ATOM 799 N N . LYS A 1 99 ? -23.615 0.369 34.498 1.00 87.69 99 LYS A N 1
ATOM 800 C CA . LYS A 1 99 ? -23.480 0.135 35.944 1.00 87.69 99 LYS A CA 1
ATOM 801 C C . LYS A 1 99 ? -23.645 1.425 36.751 1.00 87.69 99 LYS A C 1
ATOM 803 O O . LYS A 1 99 ? -24.349 1.416 37.759 1.00 87.69 99 LYS A O 1
ATOM 808 N N . ILE A 1 100 ? -23.034 2.524 36.306 1.00 88.88 100 ILE A N 1
ATOM 809 C CA . ILE A 1 100 ? -23.143 3.840 36.956 1.00 88.88 100 ILE A CA 1
ATOM 810 C C . ILE A 1 100 ? -24.594 4.329 36.930 1.00 88.88 100 ILE A C 1
ATOM 812 O O . ILE A 1 100 ? -25.144 4.670 37.977 1.00 88.88 100 ILE A O 1
ATOM 816 N N . VAL A 1 101 ? -25.236 4.293 35.761 1.00 84.69 101 VAL A N 1
ATOM 817 C CA . VAL A 1 101 ? -26.636 4.708 35.588 1.00 84.69 101 VAL A CA 1
ATOM 818 C C . VAL A 1 101 ? -27.578 3.842 36.428 1.00 84.69 101 VAL A C 1
ATOM 820 O O . VAL A 1 101 ? -28.450 4.374 37.114 1.00 84.69 101 VAL A O 1
ATOM 823 N N . GLY A 1 102 ? -27.377 2.520 36.446 1.00 82.44 102 GLY A N 1
ATOM 824 C CA . GLY A 1 102 ? -28.164 1.610 37.282 1.00 82.44 102 GLY A CA 1
ATOM 825 C C . GLY A 1 102 ? -28.051 1.925 38.777 1.00 82.44 102 GLY A C 1
ATOM 826 O O . GLY A 1 102 ? -29.060 1.934 39.481 1.00 82.44 102 GLY A O 1
ATOM 827 N N . LYS A 1 103 ? -26.844 2.258 39.251 1.00 82.12 103 LYS A N 1
ATOM 828 C CA . LYS A 1 103 ? -26.593 2.636 40.651 1.00 82.12 103 LYS A CA 1
ATOM 829 C C . LYS A 1 103 ? -27.234 3.983 41.011 1.00 82.12 103 LYS A C 1
ATOM 831 O O . LYS A 1 103 ? -27.807 4.121 42.087 1.00 82.12 103 LYS A O 1
ATOM 836 N N . LEU A 1 104 ? -27.190 4.955 40.099 1.00 77.19 104 LEU A N 1
ATOM 837 C CA . LEU A 1 104 ? -27.864 6.252 40.247 1.00 77.19 104 LEU A CA 1
ATOM 838 C C . LEU A 1 104 ? -29.389 6.100 40.331 1.00 77.19 104 LEU A C 1
ATOM 840 O O . 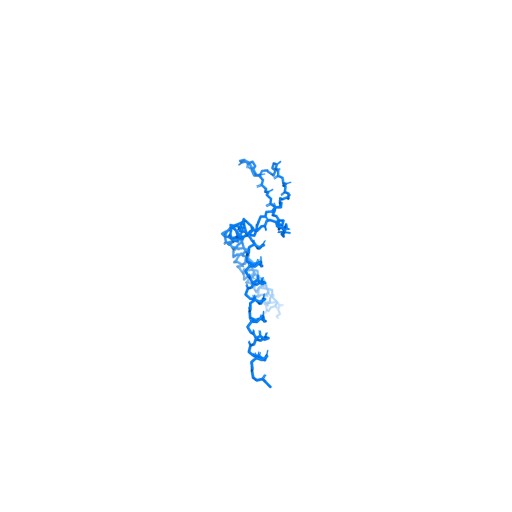LEU A 1 104 ? -30.025 6.701 41.197 1.00 77.19 104 LEU A O 1
ATOM 844 N N . MET A 1 105 ? -29.979 5.263 39.473 1.00 72.31 105 MET A N 1
ATOM 845 C CA . MET A 1 105 ? -31.422 5.015 39.491 1.00 72.31 105 MET A CA 1
ATOM 846 C C . MET A 1 105 ? -31.879 4.236 40.731 1.00 72.31 105 MET A C 1
ATOM 848 O O . MET A 1 105 ? -32.937 4.551 41.277 1.00 72.31 105 MET A O 1
ATOM 852 N N . SER A 1 106 ? -31.098 3.264 41.221 1.00 69.00 106 SER A N 1
ATOM 853 C CA . SER A 1 106 ? -31.452 2.543 42.453 1.00 69.00 106 SER A CA 1
ATOM 854 C C . SER A 1 106 ? -31.380 3.443 43.687 1.00 69.00 106 SER A C 1
ATOM 856 O O . SER A 1 106 ? -32.225 3.333 44.571 1.00 69.00 106 SER A O 1
ATOM 858 N N . TRP A 1 107 ? -30.408 4.358 43.741 1.00 56.94 107 TRP A N 1
ATOM 859 C CA . TRP A 1 107 ? -30.261 5.298 44.853 1.00 56.94 107 TRP A CA 1
ATOM 860 C C . TRP A 1 107 ? -31.447 6.267 44.940 1.00 56.94 107 TRP A C 1
ATOM 862 O O . TRP A 1 107 ? -31.998 6.469 46.021 1.00 56.94 107 TRP A O 1
ATOM 872 N N . LYS A 1 108 ? -31.924 6.761 43.788 1.00 57.84 108 LYS A N 1
ATOM 873 C CA . LYS A 1 108 ? -33.114 7.624 43.692 1.00 57.84 108 LYS A CA 1
ATOM 874 C C . LYS A 1 108 ? -34.412 6.911 44.102 1.00 57.84 108 LYS A C 1
ATOM 876 O O . LYS A 1 108 ? -35.322 7.547 44.612 1.00 57.84 108 LYS A O 1
ATOM 881 N N . LYS A 1 109 ? -34.500 5.591 43.896 1.00 57.50 109 LYS A N 1
ATOM 882 C CA . LYS A 1 109 ? -35.672 4.777 44.267 1.00 57.50 109 LYS A CA 1
ATOM 883 C C . LYS A 1 109 ? -35.740 4.448 45.764 1.00 57.50 109 LYS A C 1
ATOM 885 O O . LYS A 1 109 ? -36.800 4.089 46.245 1.00 57.50 109 LYS A O 1
ATOM 890 N N . SER A 1 110 ? -34.615 4.538 46.472 1.00 55.53 110 SER A N 1
ATOM 891 C CA . SER A 1 110 ? -34.524 4.257 47.911 1.00 55.53 110 SER A CA 1
ATOM 892 C C . SER A 1 110 ? -34.662 5.512 48.785 1.00 55.53 110 SER A C 1
ATOM 894 O O . SER A 1 110 ? -34.626 5.398 50.005 1.00 55.53 110 SER A O 1
ATOM 896 N N . SER A 1 111 ? -34.742 6.695 48.165 1.00 53.50 111 SER A N 1
ATOM 897 C CA . SER A 1 111 ? -34.823 8.012 48.818 1.00 53.50 111 SER A CA 1
ATOM 898 C C . SER A 1 111 ? -36.160 8.737 48.574 1.00 53.50 111 SER A C 1
ATOM 900 O O . SER A 1 111 ? -36.307 9.884 48.990 1.00 53.50 111 SER A O 1
ATOM 902 N N . ALA A 1 112 ? -37.119 8.063 47.932 1.00 47.69 112 ALA A N 1
ATOM 903 C CA . ALA A 1 112 ? -38.531 8.438 47.828 1.00 47.69 112 ALA A CA 1
ATOM 904 C C . ALA A 1 112 ? -39.369 7.426 48.616 1.00 47.69 112 ALA A C 1
ATOM 906 O O . ALA A 1 112 ? -40.385 7.850 49.203 1.00 47.69 112 ALA A O 1
#

Radius of gyration: 32.1 Å; Cα contacts (8 Å, |Δi|>4): 62; chains: 1; bounding box: 58×19×106 Å

Solvent-accessible surface area (backbone atoms only — not comparable to full-atom values): 6354 Å² total; per-residue (Å²): 117,74,68,60,58,54,52,53,49,52,50,51,50,51,51,50,54,51,53,53,51,50,51,59,54,50,56,69,39,59,81,62,67,42,78,44,80,48,75,44,62,45,99,86,68,48,81,75,44,80,48,79,42,75,32,33,55,67,56,48,53,51,52,52,51,51,52,50,51,53,41,59,62,55,49,49,52,50,51,52,50,53,51,51,51,50,52,52,49,52,52,51,50,52,53,52,52,51,52,53,53,53,52,54,54,53,52,59,66,75,75,111

Mean predicted aligned error: 16.45 Å

Secondary structure (DSSP, 8-state):
-HHHHHHHHHHHHHHHHHHHHHHHHHTTTTTS-EEEEEEEE-TTS-EEEEEEEEE-HHHHHHHHHHHHHHHHHHHHHHHHHHHHHHHHHHHHHHHHHHHHHHHHHHHHHT--

pLDDT: mean 71.95, std 10.02, range [47.69, 89.31]

Nearest PDB structures (foldseek):
  7nw0-assembly1_W  TM=4.336E-01  e=1.618E+00  Homo sapiens
  5opt-assembly1_g  TM=4.435E-01  e=4.374E+00  Trypanosoma cruzi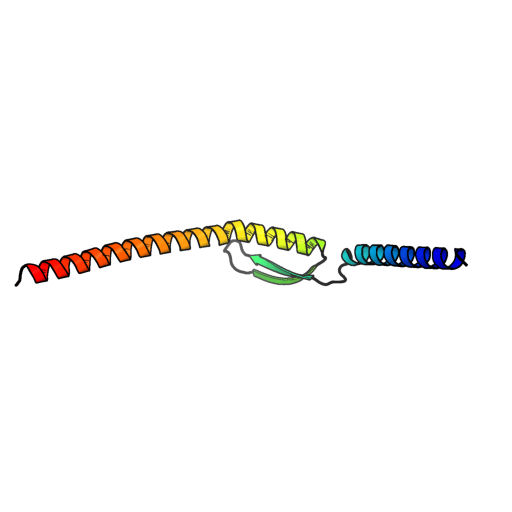 strain CL Brener
  8xvl-assembly1_R  TM=3.464E-01  e=3.585E+00  Acetivibrio thermocellus ATCC 27405

Foldseek 3Di:
DVVVVVVVVVVVVVVVVVVVVVVVVVLQDLPPFDWDWDFDADPVGDTPDIDIGGDHPVVVVVRVVVVVVVCVVPVVVVVVVVVVVVVVVVVVVVVVVVVVVVVVVVVVVVVD

Sequence (112 aa):
MPGVQSFLMKRKIAILVLSLGVVLVLSRLPVFPLVVEVREFSQEGESLHQTWEFVSLGEFYEAARFARNGWLETTWRNYLIVFAVNHAGLIIFFLVCKKIVGKLMSWKKSSA